Protein AF-A0A401J4F8-F1 (afdb_monomer)

Sequence (159 aa):
QLTPENMAERIGEAAQAARATDKATIKKSLDLHHQSHADQMRAIGTIRTKQEQRWHMLYWGGGATLAMSLLWLIYPGWAASIGPQSWLWPERVARRTLGEPTLWDAGIRLMRAGNPEGWRVIVDAADLARENRDTVATCEKAAAKAGKRVRCTISIRKR

InterPro domains:
  IPR046121 Protein of unknown function DUF6118 [PF19613] (8-157)

Foldseek 3Di:
DDDPVVVVVVVVVVVVVVVVVVVVVVVVVVVVVVVVVVVVVVVVVVVVVVVVVVVVVCCVVVVVVVVVVVVVVCCLVVVQPPDDVVVVSVLVVQCVVVVHPDSVVSVLVVCCVVDVPVSVVVVQVVVQCVQCVVQVVVLVVVCVVVVHHDDTDGDDDDD

Mean predicted aligned error: 15.94 Å

pLDDT: mean 84.18, std 11.41, range [47.12, 97.31]

Secondary structure (DSSP, 8-state):
---HHHHHHHHHHHHHHHHHHHHHHHHHHHHHHHHHHHHHHHHHHHHHHHHHHHHHHHHHHHHHHHHHHHHHHHHHHHHTTTS-GGG-HHHHHHHHHHT-SSHHHHHHHHHHHH-HHHHHHHHHHHHHHHHTHHHHHHHHHHHHHHTS----PPP----

Solvent-accessible surface area (backbone atoms only — not comparable to full-atom values): 9072 Å² total; per-residue (Å²): 134,90,54,73,65,64,55,52,51,52,50,50,52,52,52,49,54,52,50,52,53,48,54,53,51,51,52,54,52,51,52,51,50,53,51,51,52,54,50,50,52,51,50,52,50,57,49,53,56,51,53,58,52,46,51,52,52,50,49,53,52,50,48,50,52,49,51,52,54,55,52,58,69,51,41,72,72,59,57,39,72,72,59,66,79,92,67,44,46,53,57,53,48,50,12,59,76,67,67,36,95,39,64,64,54,28,48,53,52,49,44,42,72,76,35,54,70,61,41,48,56,53,49,54,51,50,51,49,46,61,77,28,41,69,59,51,55,52,46,53,52,51,22,64,74,67,75,45,94,70,90,79,87,76,76,79,82,87,129

Organism: Sphingobium xenophagum (NCBI:txid121428)

Radius of gyration: 49.97 Å; Cα contacts (8 Å, |Δi|>4): 43; chains: 1; bounding box: 100×25×140 Å

Structure (mmCIF, N/CA/C/O backbone):
data_AF-A0A401J4F8-F1
#
_entry.id   AF-A0A401J4F8-F1
#
loop_
_atom_site.group_PDB
_atom_site.id
_atom_site.type_symbol
_atom_site.label_atom_id
_atom_site.label_alt_id
_atom_site.label_comp_id
_atom_site.label_asym_id
_atom_site.label_entity_id
_atom_site.label_seq_id
_atom_site.pdbx_PDB_ins_code
_atom_site.Cartn_x
_atom_site.Cartn_y
_atom_site.Cartn_z
_atom_site.occupancy
_atom_site.B_iso_or_equiv
_atom_site.auth_seq_id
_atom_site.auth_comp_id
_atom_site.auth_asym_id
_atom_site.auth_atom_id
_atom_site.pdbx_PDB_model_num
ATOM 1 N N . GLN A 1 1 ? -70.354 0.968 101.549 1.00 47.12 1 GLN A N 1
ATOM 2 C CA . GLN A 1 1 ? -69.165 0.369 102.187 1.00 47.12 1 GLN A CA 1
ATOM 3 C C . GLN A 1 1 ? -68.499 -0.506 101.138 1.00 47.12 1 GLN A C 1
ATOM 5 O O . GLN A 1 1 ? -69.178 -1.347 100.566 1.00 47.12 1 GLN A O 1
ATOM 10 N N . LEU A 1 2 ? -67.242 -0.224 100.794 1.00 53.84 2 LEU A N 1
ATOM 11 C CA . LEU A 1 2 ? -66.460 -1.027 99.849 1.00 53.84 2 LEU A CA 1
ATOM 12 C C . LEU A 1 2 ? -65.909 -2.228 100.617 1.00 53.84 2 LEU A C 1
ATOM 14 O O . LEU A 1 2 ? -64.990 -2.073 101.417 1.00 53.84 2 LEU A O 1
ATOM 18 N N . THR A 1 3 ? -66.515 -3.399 100.439 1.00 67.25 3 THR A N 1
ATOM 19 C CA . THR A 1 3 ? -65.963 -4.641 100.980 1.00 67.25 3 THR A CA 1
ATOM 20 C C . THR A 1 3 ? -64.799 -5.105 100.094 1.00 67.25 3 THR A C 1
ATOM 22 O O . THR A 1 3 ? -64.886 -4.987 98.867 1.00 67.25 3 THR A O 1
ATOM 25 N N . PRO A 1 4 ? -63.709 -5.634 100.677 1.00 71.44 4 PRO A N 1
ATOM 26 C CA . PRO A 1 4 ? -62.516 -6.059 99.934 1.00 71.44 4 PRO A CA 1
ATOM 27 C C . PRO A 1 4 ? -62.811 -7.062 98.811 1.00 71.44 4 PRO A C 1
ATOM 29 O O . PRO A 1 4 ? -62.136 -7.068 97.784 1.00 71.44 4 PRO A O 1
ATOM 32 N N . GLU A 1 5 ? -63.856 -7.871 98.982 1.00 73.75 5 GLU A N 1
ATOM 33 C CA . GLU A 1 5 ? -64.213 -8.947 98.054 1.00 73.75 5 GLU A CA 1
ATOM 34 C C . GLU A 1 5 ? -64.809 -8.414 96.739 1.00 73.75 5 GLU A C 1
ATOM 36 O O . GLU A 1 5 ? -64.419 -8.857 95.663 1.00 73.75 5 GLU A O 1
ATOM 41 N N . ASN A 1 6 ? -65.641 -7.366 96.796 1.00 77.12 6 ASN A N 1
ATOM 42 C CA . ASN A 1 6 ? -66.213 -6.723 95.601 1.00 77.12 6 ASN A CA 1
ATOM 43 C C . ASN A 1 6 ? -65.133 -5.991 94.778 1.00 77.12 6 ASN A C 1
ATOM 45 O O . ASN A 1 6 ? -65.154 -5.986 93.547 1.00 77.12 6 ASN A O 1
ATOM 49 N N . MET A 1 7 ? -64.137 -5.404 95.452 1.00 73.38 7 MET A N 1
ATOM 50 C CA . MET A 1 7 ? -62.999 -4.784 94.767 1.00 73.38 7 MET A CA 1
ATOM 51 C C . MET A 1 7 ? -62.129 -5.816 94.043 1.00 73.38 7 MET A C 1
ATOM 53 O O . MET A 1 7 ? -61.727 -5.572 92.907 1.00 73.38 7 MET A O 1
ATOM 57 N N . ALA A 1 8 ? -61.856 -6.964 94.669 1.00 77.81 8 ALA A N 1
ATOM 58 C CA . ALA A 1 8 ? -61.065 -8.028 94.056 1.00 77.81 8 ALA A CA 1
ATOM 59 C C . ALA A 1 8 ? -61.747 -8.607 92.804 1.00 77.81 8 ALA A C 1
ATOM 61 O O . ALA A 1 8 ? -61.087 -8.808 91.784 1.00 77.81 8 ALA A O 1
ATOM 62 N N . GLU A 1 9 ? -63.065 -8.801 92.850 1.00 82.69 9 GLU A N 1
ATOM 63 C CA . GLU A 1 9 ? -63.856 -9.289 91.717 1.00 82.69 9 GLU A CA 1
ATOM 64 C C . GLU A 1 9 ? -63.808 -8.320 90.527 1.00 82.69 9 GLU A C 1
ATOM 66 O O . GLU A 1 9 ? -63.456 -8.712 89.413 1.00 82.69 9 GLU A O 1
ATOM 71 N N . ARG A 1 10 ? -64.020 -7.020 90.770 1.00 77.06 10 A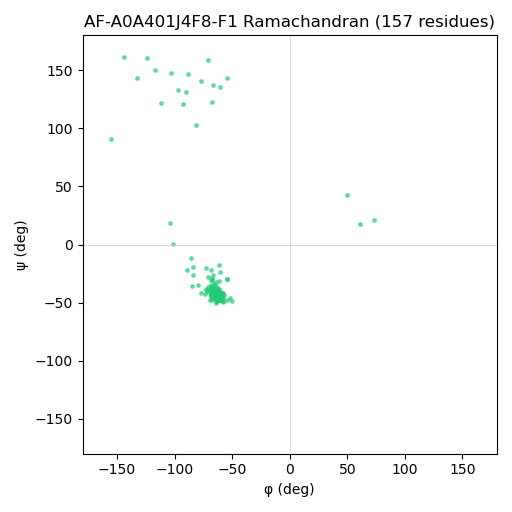RG A N 1
ATOM 72 C CA . ARG A 1 10 ? -63.940 -5.997 89.712 1.00 77.06 10 ARG A CA 1
ATOM 73 C C . ARG A 1 10 ? -62.542 -5.839 89.121 1.00 77.06 10 ARG A C 1
ATOM 75 O O . ARG A 1 10 ? -62.412 -5.592 87.923 1.00 77.06 10 ARG A O 1
ATOM 82 N N . ILE A 1 11 ? -61.492 -5.989 89.930 1.00 79.75 11 ILE A N 1
ATOM 83 C CA . ILE A 1 11 ? -60.106 -6.005 89.437 1.00 79.75 11 ILE A CA 1
ATOM 84 C C . ILE A 1 11 ? -59.869 -7.250 88.572 1.00 79.75 11 ILE A C 1
ATOM 86 O O . ILE A 1 11 ? -59.222 -7.151 87.529 1.00 79.75 11 ILE A O 1
ATOM 90 N N . GLY A 1 12 ? -60.419 -8.404 88.960 1.00 82.56 12 GLY A N 1
ATOM 91 C CA . GLY A 1 12 ? -60.362 -9.642 88.185 1.00 82.56 12 GLY A CA 1
ATOM 92 C C . GLY A 1 12 ? -61.029 -9.512 86.815 1.00 82.56 12 GLY A C 1
ATOM 93 O O . GLY A 1 12 ? -60.416 -9.857 85.803 1.00 82.56 12 GLY A O 1
ATOM 94 N N . GLU A 1 13 ? -62.238 -8.956 86.763 1.00 83.38 13 GLU A N 1
ATOM 95 C CA . GLU A 1 13 ? -62.960 -8.712 85.510 1.00 83.38 13 GLU A CA 1
ATOM 96 C C . GLU A 1 13 ? -62.243 -7.691 84.617 1.00 83.38 13 GLU A C 1
ATOM 98 O O . GLU A 1 13 ? -62.029 -7.948 83.430 1.00 83.38 13 GLU A O 1
ATOM 103 N N . ALA A 1 14 ? -61.788 -6.567 85.182 1.00 80.75 14 ALA A N 1
ATOM 104 C CA . ALA A 1 14 ? -61.041 -5.554 84.438 1.00 80.75 14 ALA A CA 1
ATOM 105 C C . ALA A 1 14 ? -59.707 -6.098 83.894 1.00 80.75 14 ALA A C 1
ATOM 107 O O . ALA A 1 14 ? -59.338 -5.819 82.752 1.00 80.75 14 ALA A O 1
ATOM 108 N N . ALA A 1 15 ? -59.001 -6.928 84.668 1.00 81.25 15 ALA A N 1
ATOM 109 C CA . ALA A 1 15 ? -57.767 -7.575 84.232 1.00 81.25 15 ALA A CA 1
ATOM 110 C C . ALA A 1 15 ? -58.010 -8.623 83.133 1.00 81.25 15 ALA A C 1
ATOM 112 O O . ALA A 1 15 ? -57.188 -8.763 82.224 1.00 81.25 15 ALA A O 1
ATOM 113 N N . GLN A 1 16 ? -59.122 -9.362 83.183 1.00 83.94 16 GLN A N 1
ATOM 114 C CA . GLN A 1 16 ? -59.494 -10.290 82.113 1.00 83.94 16 GLN A CA 1
ATOM 115 C C . GLN A 1 16 ? -59.877 -9.552 80.829 1.00 83.94 16 GLN A C 1
ATOM 117 O O . GLN A 1 16 ? -59.405 -9.933 79.755 1.00 83.94 16 GLN A O 1
ATOM 122 N N . ALA A 1 17 ? -60.646 -8.466 80.941 1.00 81.56 17 ALA A N 1
ATOM 123 C CA . ALA A 1 17 ? -60.991 -7.611 79.812 1.00 81.56 17 ALA A CA 1
ATOM 124 C C . ALA A 1 17 ? -59.733 -7.016 79.155 1.00 81.56 17 ALA A C 1
ATOM 126 O O . ALA A 1 17 ? -59.567 -7.145 77.945 1.00 81.56 17 ALA A O 1
ATOM 127 N N . ALA A 1 18 ? -58.796 -6.477 79.946 1.00 78.00 18 ALA A N 1
ATOM 128 C CA . ALA A 1 18 ? -57.530 -5.933 79.448 1.00 78.00 18 ALA A CA 1
ATOM 129 C C . ALA A 1 18 ? -56.644 -6.996 78.769 1.00 78.00 18 ALA A C 1
ATOM 131 O O . ALA A 1 18 ? -56.066 -6.757 77.709 1.00 78.00 18 ALA A O 1
ATOM 132 N N . ARG A 1 19 ? -56.572 -8.212 79.329 1.00 84.31 19 ARG A N 1
ATOM 133 C CA . ARG A 1 19 ? -55.821 -9.327 78.724 1.00 84.31 19 ARG A CA 1
ATOM 134 C C . ARG A 1 19 ? -56.444 -9.820 77.420 1.00 84.31 19 ARG A C 1
ATOM 136 O O . ARG A 1 19 ? -55.718 -10.323 76.565 1.00 84.31 19 ARG A O 1
ATOM 143 N N . ALA A 1 20 ? -57.763 -9.725 77.259 1.00 82.25 20 ALA A N 1
ATOM 144 C CA . ALA A 1 20 ? -58.433 -10.098 76.016 1.00 82.25 20 ALA A CA 1
ATOM 145 C C . ALA A 1 20 ? -58.076 -9.128 74.877 1.00 82.25 20 ALA A C 1
ATOM 147 O O . ALA A 1 20 ? -57.740 -9.575 73.776 1.00 82.25 20 ALA A O 1
ATOM 148 N N . THR A 1 21 ? -58.060 -7.821 75.151 1.00 79.06 21 THR A N 1
ATOM 149 C CA . THR A 1 21 ? -57.624 -6.790 74.195 1.00 79.06 21 THR A CA 1
ATOM 150 C C . THR A 1 21 ? -56.137 -6.885 73.863 1.00 79.06 21 THR A C 1
ATOM 152 O O . THR A 1 21 ? -55.776 -6.793 72.687 1.00 79.06 21 THR A O 1
ATOM 155 N N . ASP A 1 22 ? -55.277 -7.153 74.848 1.00 83.75 22 ASP A N 1
ATOM 156 C CA . ASP A 1 22 ? -53.847 -7.378 74.603 1.00 83.75 22 ASP A CA 1
ATOM 157 C C . ASP A 1 22 ? -53.612 -8.605 73.720 1.00 83.75 22 ASP A C 1
ATOM 159 O 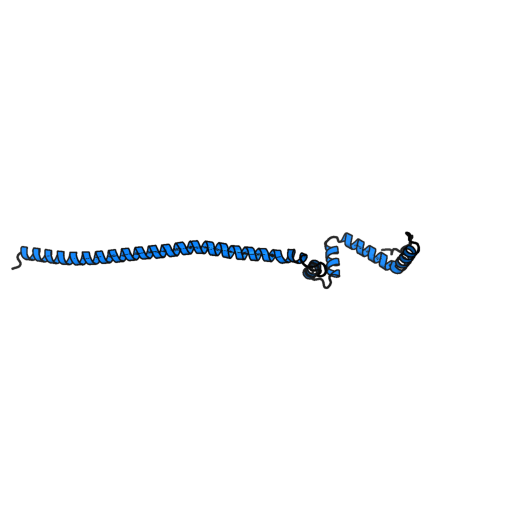O . ASP A 1 22 ? -52.888 -8.527 72.728 1.00 83.75 22 ASP A O 1
ATOM 163 N N . LYS A 1 23 ? -54.281 -9.731 74.002 1.00 83.62 23 LYS A N 1
ATOM 164 C CA . LYS A 1 23 ? -54.173 -10.946 73.177 1.00 83.62 23 LYS A CA 1
ATOM 165 C C . LYS A 1 23 ? -54.597 -10.700 71.729 1.00 83.62 23 LYS A C 1
ATOM 167 O O . LYS A 1 23 ? -53.933 -11.186 70.813 1.00 83.62 23 LYS A O 1
ATOM 172 N N . ALA A 1 24 ? -55.673 -9.945 71.511 1.00 82.75 24 ALA A N 1
ATOM 173 C CA . ALA A 1 24 ? -56.137 -9.599 70.169 1.00 82.75 24 ALA A CA 1
ATOM 174 C C . ALA A 1 24 ? -55.133 -8.698 69.427 1.00 82.75 24 ALA A C 1
ATOM 176 O O . ALA A 1 24 ? -54.842 -8.923 68.250 1.00 82.75 24 ALA A O 1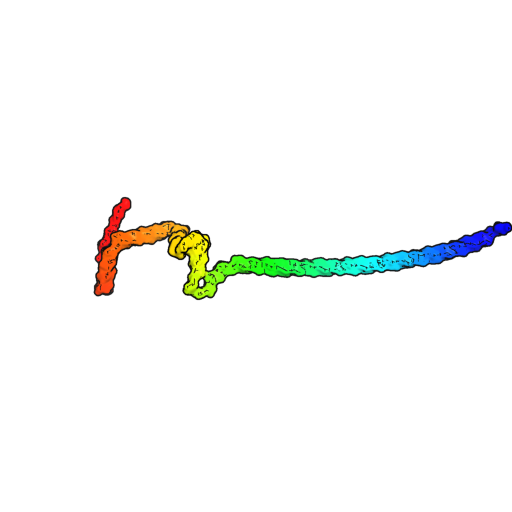
ATOM 177 N N . THR A 1 25 ? -54.557 -7.719 70.126 1.00 82.19 25 THR A N 1
ATOM 178 C CA . THR A 1 25 ? -53.573 -6.783 69.562 1.00 82.19 25 THR A CA 1
ATOM 179 C C . THR A 1 25 ? -52.253 -7.481 69.235 1.00 82.19 25 THR A C 1
ATOM 181 O O . THR A 1 25 ? -51.711 -7.298 68.144 1.00 82.19 25 THR A O 1
ATOM 184 N N . ILE A 1 26 ? -51.770 -8.348 70.129 1.00 84.56 26 ILE A N 1
ATOM 185 C CA . ILE A 1 26 ? -50.560 -9.153 69.924 1.00 84.56 26 ILE A CA 1
ATOM 186 C C . ILE A 1 26 ? -50.737 -10.085 68.727 1.00 84.56 26 ILE A C 1
ATOM 188 O O . ILE A 1 26 ? -49.859 -10.143 67.871 1.00 84.56 26 ILE A O 1
ATOM 192 N N . LYS A 1 27 ? -51.884 -10.768 68.617 1.00 85.06 27 LYS A N 1
ATOM 193 C CA . LYS A 1 27 ? -52.162 -11.658 67.483 1.00 85.06 27 LYS A CA 1
ATOM 194 C C . LYS A 1 27 ? -52.145 -10.903 66.152 1.00 85.06 27 LYS A C 1
ATOM 196 O O . LYS A 1 27 ? -51.495 -11.342 65.212 1.00 85.06 27 LYS A O 1
ATOM 201 N N . LYS A 1 28 ? -52.776 -9.727 66.105 1.00 85.19 28 LYS A N 1
ATOM 202 C CA . LYS A 1 28 ? -52.778 -8.864 64.916 1.00 85.19 28 L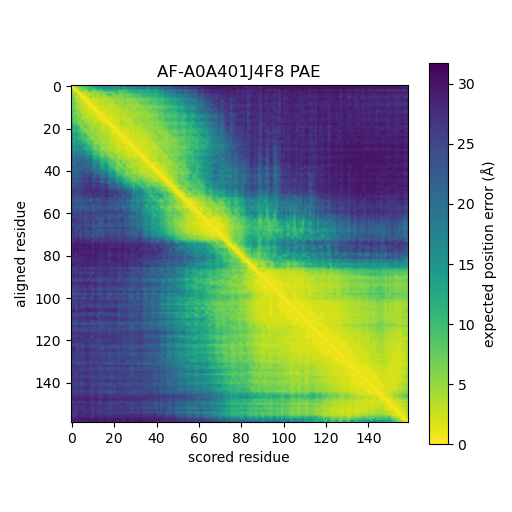YS A CA 1
ATOM 203 C C . LYS A 1 28 ? -51.372 -8.380 64.538 1.00 85.19 28 LYS A C 1
ATOM 205 O O . LYS A 1 28 ? -51.044 -8.336 63.357 1.00 85.19 28 LYS A O 1
ATOM 210 N N . SER A 1 29 ? -50.544 -8.033 65.524 1.00 79.38 29 SER A N 1
ATOM 211 C CA . SER A 1 29 ? -49.140 -7.657 65.305 1.00 79.38 29 SER A CA 1
ATOM 212 C C . SER A 1 29 ? -48.321 -8.826 64.749 1.00 79.38 29 SER A C 1
ATOM 214 O O . SER A 1 29 ? -47.578 -8.657 63.783 1.00 79.38 29 SER A O 1
ATOM 216 N N . LEU A 1 30 ? -48.510 -10.028 65.302 1.00 85.06 30 LEU A N 1
ATOM 217 C CA . LEU A 1 30 ? -47.835 -11.236 64.835 1.00 85.06 30 LEU A CA 1
ATOM 218 C C . LEU A 1 30 ? -48.206 -11.554 63.379 1.00 85.06 30 LEU A C 1
ATOM 220 O O . LEU A 1 30 ? -47.324 -11.812 62.564 1.00 85.06 30 LEU A O 1
ATOM 224 N N . ASP A 1 31 ? -49.494 -11.467 63.039 1.00 83.69 31 ASP A N 1
ATOM 225 C CA . ASP A 1 31 ? -49.991 -11.704 61.680 1.00 83.69 31 ASP A CA 1
ATOM 226 C C . ASP A 1 31 ? -49.410 -10.692 60.677 1.00 83.69 31 ASP A C 1
ATOM 228 O O . ASP A 1 31 ? -48.963 -11.076 59.592 1.00 83.69 31 ASP A O 1
ATOM 232 N N . LEU A 1 32 ? -49.336 -9.408 61.052 1.00 82.62 32 LEU A N 1
ATOM 233 C CA . LEU A 1 32 ? -48.701 -8.366 60.236 1.00 82.62 32 LEU A CA 1
ATOM 234 C C . LEU A 1 32 ? -47.195 -8.610 60.056 1.00 82.62 32 LEU A C 1
ATOM 236 O O . LEU A 1 32 ? -46.670 -8.445 58.953 1.00 82.62 32 LEU A O 1
ATOM 240 N N . HIS A 1 33 ? -46.498 -9.044 61.108 1.00 81.88 33 HIS A N 1
ATOM 241 C CA . HIS A 1 33 ? -45.085 -9.409 61.022 1.00 81.88 33 HIS A CA 1
ATOM 242 C C . HIS A 1 33 ? -44.864 -10.615 60.107 1.00 81.88 33 HIS A C 1
ATOM 244 O O . HIS A 1 33 ? -43.979 -10.575 59.251 1.00 81.88 33 HIS A O 1
ATOM 250 N N . HIS A 1 34 ? -45.683 -11.661 60.224 1.00 81.00 34 HIS A N 1
ATOM 251 C CA . HIS A 1 34 ? -45.597 -12.832 59.353 1.00 81.00 34 HIS A CA 1
ATOM 252 C C . HIS A 1 34 ? -45.859 -12.484 57.884 1.00 81.00 34 HIS A C 1
ATOM 254 O O . HIS A 1 34 ? -45.129 -12.961 57.011 1.00 81.00 34 HIS A O 1
ATOM 260 N N . GLN A 1 35 ? -46.836 -11.616 57.600 1.00 79.69 35 GLN A N 1
ATOM 261 C CA . GLN A 1 35 ? -47.070 -11.118 56.241 1.00 79.69 35 GLN A CA 1
ATOM 262 C C . GLN A 1 35 ? -45.880 -10.316 55.704 1.00 79.69 35 GLN A C 1
ATOM 264 O O . GLN A 1 35 ? -45.429 -10.575 54.589 1.00 79.69 35 GLN A O 1
ATOM 269 N N . SER A 1 36 ? -45.323 -9.403 56.504 1.00 71.44 36 SER A N 1
ATOM 270 C CA . SER A 1 36 ? -44.155 -8.599 56.120 1.00 71.44 36 SER A CA 1
ATOM 271 C C . SER A 1 36 ? -42.924 -9.465 55.825 1.00 71.44 36 SER A C 1
ATOM 273 O O . SER A 1 36 ? -42.259 -9.282 54.804 1.00 71.44 36 SER A O 1
ATOM 275 N N . HIS A 1 37 ? -42.656 -10.478 56.655 1.00 73.12 37 HIS A N 1
ATOM 276 C CA . HIS A 1 37 ? -41.560 -11.419 56.421 1.00 73.12 37 HIS A CA 1
ATOM 277 C C . HIS A 1 37 ? -41.761 -12.248 55.146 1.00 73.12 37 HIS A C 1
ATOM 279 O O . HIS A 1 37 ? -40.802 -12.473 54.403 1.00 73.12 37 HIS A O 1
ATOM 285 N N . ALA A 1 38 ? -42.993 -12.678 54.860 1.00 75.69 38 ALA A N 1
ATOM 286 C CA . ALA A 1 38 ? -43.299 -13.420 53.640 1.00 75.69 38 ALA A CA 1
ATOM 287 C C . ALA A 1 38 ? -43.086 -12.567 52.377 1.00 75.69 38 ALA A C 1
ATOM 289 O O . ALA A 1 38 ? -42.523 -13.055 51.393 1.00 75.69 38 ALA A O 1
ATOM 290 N N . ASP A 1 39 ? -43.478 -11.293 52.406 1.00 75.94 39 ASP A N 1
ATOM 291 C CA . ASP A 1 39 ? -43.284 -10.382 51.276 1.00 75.94 39 ASP A CA 1
ATOM 292 C C . ASP A 1 39 ? -41.827 -9.964 51.086 1.00 75.94 39 ASP A C 1
ATOM 294 O O . ASP A 1 39 ? -41.347 -9.943 49.951 1.00 75.94 39 ASP A O 1
ATOM 298 N N . GLN A 1 40 ? -41.077 -9.734 52.167 1.00 76.81 40 GLN A N 1
ATOM 299 C CA . GLN A 1 40 ? -39.634 -9.499 52.076 1.00 76.81 40 GLN A CA 1
ATOM 300 C C . GLN A 1 40 ? -38.911 -10.699 51.459 1.00 76.81 40 GLN A C 1
ATOM 302 O O . GLN A 1 40 ? -38.087 -10.519 50.563 1.00 76.81 40 GLN A O 1
ATOM 307 N N . MET A 1 41 ? -39.251 -11.926 51.864 1.00 73.69 41 MET A N 1
ATOM 308 C CA . MET A 1 41 ? -38.646 -13.132 51.291 1.00 73.69 41 MET A CA 1
ATOM 309 C C . MET A 1 41 ? -39.000 -13.319 49.810 1.00 73.69 41 MET A C 1
ATOM 311 O O . MET A 1 41 ? -38.128 -13.688 49.021 1.00 73.69 41 MET A O 1
ATOM 315 N N . ARG A 1 42 ? -40.234 -13.000 49.389 1.00 71.88 42 ARG A N 1
ATOM 316 C CA . ARG A 1 42 ? -40.598 -12.986 47.959 1.00 71.88 42 ARG A CA 1
ATOM 317 C C . ARG A 1 42 ? -39.835 -11.918 47.184 1.00 71.88 42 ARG A C 1
ATOM 319 O O . ARG A 1 42 ? -39.298 -12.215 46.117 1.00 71.88 42 ARG A O 1
ATOM 326 N N . ALA A 1 43 ? -39.747 -10.701 47.714 1.00 73.00 43 ALA A N 1
ATOM 327 C CA . ALA A 1 43 ? -39.015 -9.610 47.080 1.00 73.00 43 ALA A CA 1
ATOM 328 C C . ALA A 1 43 ? -37.527 -9.964 46.921 1.00 73.00 43 ALA A C 1
ATOM 330 O O . ALA A 1 43 ? -36.989 -9.881 45.818 1.00 73.00 43 ALA A O 1
ATOM 331 N N . ILE A 1 44 ? -36.884 -10.472 47.975 1.00 72.38 44 ILE A N 1
ATOM 332 C CA . ILE A 1 44 ? -35.483 -10.916 47.946 1.00 72.38 44 ILE A CA 1
ATOM 333 C C . ILE A 1 44 ? -35.292 -12.069 46.951 1.00 72.38 44 ILE A C 1
ATOM 335 O O . ILE A 1 44 ? -34.340 -12.043 46.170 1.00 72.38 44 ILE A O 1
ATOM 339 N N . GLY A 1 45 ? -36.213 -13.038 46.913 1.00 69.00 45 GLY A N 1
ATOM 340 C CA . GLY A 1 45 ? -36.197 -14.127 45.934 1.00 69.00 45 GLY A CA 1
ATOM 341 C C . GLY A 1 45 ? -36.239 -13.615 44.492 1.00 69.00 45 GLY A C 1
ATOM 342 O O . GLY A 1 45 ? -35.397 -13.992 43.681 1.00 69.00 45 GLY A O 1
ATOM 343 N N . THR A 1 46 ? -37.154 -12.692 44.183 1.00 65.25 46 THR A N 1
ATOM 344 C CA . THR A 1 46 ? -37.283 -12.106 42.832 1.00 65.25 46 THR A CA 1
ATOM 345 C C . THR A 1 46 ? -36.110 -11.212 42.425 1.00 65.25 46 THR A C 1
ATOM 347 O O . THR A 1 46 ? -35.776 -11.131 41.242 1.00 65.25 46 THR A O 1
ATOM 350 N N . ILE A 1 47 ? -35.462 -10.540 43.381 1.00 62.03 47 ILE A N 1
ATOM 351 C CA . ILE A 1 47 ? -34.270 -9.723 43.124 1.00 62.03 47 ILE A CA 1
ATOM 352 C C . ILE A 1 47 ? -33.061 -10.628 42.870 1.00 62.03 47 ILE A C 1
ATOM 354 O O . ILE A 1 47 ? -32.312 -10.390 41.921 1.00 62.03 47 ILE A O 1
ATOM 358 N N . ARG A 1 48 ? -32.903 -11.701 43.655 1.00 64.38 48 ARG A N 1
ATOM 359 C CA . ARG A 1 48 ? -31.799 -12.657 43.511 1.00 64.38 48 ARG A CA 1
ATOM 360 C C . ARG A 1 48 ? -31.856 -13.401 42.177 1.00 64.38 48 ARG A C 1
ATOM 362 O O . ARG A 1 48 ? -30.837 -13.484 41.495 1.00 64.38 48 ARG A O 1
ATOM 369 N N . THR A 1 49 ? -33.039 -13.846 41.748 1.00 62.28 49 THR A N 1
ATOM 370 C CA . THR A 1 49 ? -33.198 -14.508 40.439 1.00 62.28 49 THR A CA 1
ATOM 371 C C . THR A 1 49 ? -32.960 -13.549 39.270 1.00 62.28 49 THR A C 1
ATOM 373 O O . THR A 1 49 ? -32.312 -13.919 38.291 1.00 62.28 49 THR A O 1
ATOM 376 N N . LYS A 1 50 ? -33.398 -12.285 39.379 1.00 59.34 50 LYS A N 1
ATOM 377 C CA . LYS A 1 50 ? -33.112 -11.252 38.366 1.00 59.34 50 LYS A CA 1
ATOM 378 C C . LYS A 1 50 ? -31.628 -10.902 38.275 1.00 59.34 50 LYS A C 1
ATOM 380 O O . LYS A 1 50 ? -31.152 -10.576 37.186 1.00 59.34 50 LYS A O 1
ATOM 385 N N . GLN A 1 51 ? -30.903 -10.930 39.391 1.00 63.12 51 GLN A N 1
ATOM 386 C CA . GLN A 1 51 ? -29.483 -10.590 39.423 1.00 63.12 51 GLN A CA 1
ATOM 387 C C . GLN A 1 51 ? -28.621 -11.672 38.759 1.00 63.12 51 GLN A C 1
ATOM 389 O O . GLN A 1 51 ? -27.734 -11.328 37.978 1.00 63.12 51 GLN A O 1
ATOM 394 N N . GLU A 1 52 ? -28.919 -12.955 38.980 1.00 65.94 52 GLU A N 1
ATOM 395 C CA . GLU A 1 52 ? -28.236 -14.058 38.283 1.00 65.94 52 GLU A CA 1
ATOM 396 C C . GLU A 1 52 ? -28.549 -14.070 36.777 1.00 65.94 52 GLU A C 1
ATOM 398 O O . GLU A 1 52 ? -27.639 -14.175 35.953 1.00 65.94 52 GLU A O 1
ATOM 403 N N . GLN A 1 53 ? -29.809 -13.850 36.382 1.00 65.12 53 GLN A N 1
ATOM 404 C CA . GLN A 1 53 ? -30.171 -13.766 34.960 1.00 65.12 53 GLN A CA 1
ATOM 405 C C . GLN A 1 53 ? -29.506 -12.587 34.236 1.00 65.12 53 GLN A C 1
ATOM 407 O O . GLN A 1 53 ? -29.109 -12.718 33.075 1.00 65.12 53 GLN A O 1
ATOM 412 N N . ARG A 1 54 ? -29.346 -11.439 34.908 1.00 72.12 54 ARG A N 1
ATOM 413 C CA . ARG A 1 54 ? -28.659 -10.273 34.333 1.00 72.12 54 ARG A CA 1
ATOM 414 C C . ARG A 1 54 ? -27.197 -10.554 34.029 1.00 72.12 54 ARG A C 1
ATOM 416 O O . ARG A 1 54 ? -26.722 -10.096 32.995 1.00 72.12 54 ARG A O 1
ATOM 423 N N . TRP A 1 55 ? -26.501 -11.305 34.881 1.00 74.25 55 TRP A N 1
ATOM 424 C CA . TRP A 1 55 ? -25.103 -11.652 34.633 1.00 74.25 55 TRP A CA 1
ATOM 425 C C . TRP A 1 55 ? -24.942 -12.483 33.367 1.00 74.25 55 TRP A C 1
ATOM 427 O O . TRP A 1 55 ? -24.099 -12.147 32.542 1.00 74.25 55 TRP A O 1
ATOM 437 N N . HIS A 1 56 ? -25.798 -13.481 33.142 1.00 77.56 56 HIS A N 1
ATOM 438 C CA . HIS A 1 56 ? -25.778 -14.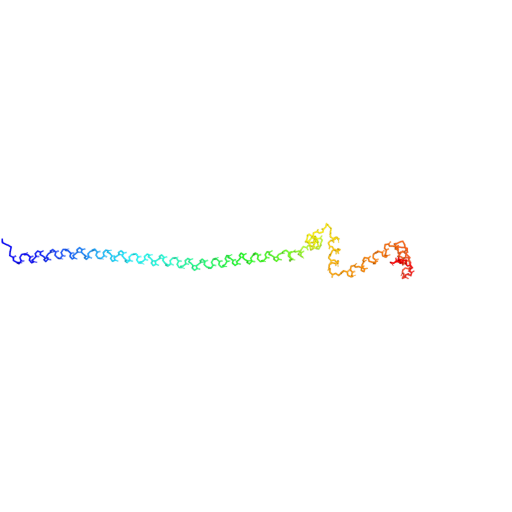237 31.890 1.00 77.56 56 HIS A CA 1
ATOM 439 C C . HIS A 1 56 ? -26.099 -13.355 30.680 1.00 77.56 56 HIS A C 1
ATOM 441 O O . HIS A 1 56 ? -25.377 -13.398 29.689 1.00 77.56 56 HIS A O 1
ATOM 447 N N . MET A 1 57 ? -27.128 -12.510 30.756 1.00 77.62 57 MET A N 1
ATOM 448 C CA . MET A 1 57 ? -27.507 -11.633 29.644 1.00 77.62 57 MET A CA 1
ATOM 449 C C . MET A 1 57 ? -26.419 -10.597 29.310 1.00 77.62 57 MET A C 1
ATOM 451 O O . MET A 1 57 ? -26.158 -10.340 28.136 1.00 77.62 57 MET A O 1
ATOM 455 N N . LEU A 1 58 ? -25.739 -10.048 30.320 1.00 82.88 58 LEU A N 1
ATOM 456 C CA . LEU A 1 58 ? -24.594 -9.151 30.142 1.00 82.88 58 LEU A CA 1
ATOM 457 C C . LEU A 1 58 ? -23.370 -9.887 29.595 1.00 82.88 58 LEU A C 1
ATOM 459 O O . LEU A 1 58 ? -22.669 -9.343 28.748 1.00 82.88 58 LEU A O 1
ATOM 463 N N . TYR A 1 59 ? -23.127 -11.120 30.036 1.00 85.81 59 TYR A N 1
ATOM 464 C CA . TYR A 1 59 ? -21.997 -11.919 29.571 1.00 85.81 59 TYR A CA 1
ATOM 465 C C . TYR A 1 59 ? -22.175 -12.353 28.112 1.00 85.81 59 TYR A C 1
ATOM 467 O O . TYR A 1 59 ? -21.282 -12.148 27.295 1.00 85.81 59 TYR A O 1
ATOM 475 N N . TRP A 1 60 ? -23.350 -12.877 27.752 1.00 88.88 60 TRP A N 1
ATOM 476 C CA . TRP A 1 60 ? -23.675 -13.254 26.375 1.00 88.88 60 TRP A CA 1
ATOM 477 C C . TRP A 1 60 ? -23.796 -12.033 25.461 1.00 88.88 60 TRP A C 1
ATOM 479 O O . TRP A 1 60 ? -23.236 -12.036 24.370 1.00 88.88 60 TRP A O 1
ATOM 489 N N . GLY A 1 61 ? -24.471 -10.967 25.903 1.00 88.62 61 GLY A N 1
ATOM 490 C CA . GLY A 1 61 ? -24.629 -9.742 25.116 1.00 88.62 61 GLY A CA 1
ATOM 491 C C . GLY A 1 61 ? -23.310 -8.991 24.921 1.00 88.62 61 GLY A C 1
ATOM 492 O O . GLY A 1 61 ? -22.960 -8.621 23.800 1.00 88.62 61 GLY A O 1
ATOM 493 N N . GLY A 1 62 ? -22.541 -8.816 25.998 1.00 91.69 62 GLY A N 1
ATOM 494 C CA . GLY A 1 62 ? -21.215 -8.201 25.958 1.00 91.69 62 GLY A CA 1
ATOM 495 C C . GLY A 1 62 ? -20.220 -9.042 25.165 1.00 91.69 62 GLY A C 1
ATOM 496 O O . GLY A 1 62 ? -19.532 -8.512 24.296 1.00 91.69 62 GLY A O 1
ATOM 497 N N . GLY A 1 63 ? -20.202 -10.357 25.393 1.00 92.62 63 GLY A N 1
ATOM 498 C CA . GLY A 1 63 ? -19.356 -11.302 24.668 1.00 92.62 63 GLY A CA 1
ATOM 499 C C . GLY A 1 63 ? -19.662 -11.343 23.172 1.00 92.62 63 GLY A C 1
ATOM 500 O O . GLY A 1 63 ? -18.741 -11.251 22.368 1.00 92.62 63 GLY A O 1
ATOM 501 N N . ALA A 1 64 ? -20.939 -11.399 22.779 1.00 91.50 64 ALA A N 1
ATOM 502 C CA . ALA A 1 64 ? -21.340 -11.375 21.372 1.00 91.50 64 ALA A CA 1
ATOM 503 C C . ALA A 1 64 ? -20.971 -10.049 20.690 1.00 91.50 64 ALA A C 1
ATOM 505 O O . ALA A 1 64 ? -20.457 -10.050 19.573 1.00 91.50 64 ALA A O 1
ATOM 506 N N . THR A 1 65 ? -21.173 -8.921 21.377 1.00 92.12 65 THR A N 1
ATOM 507 C CA . THR A 1 65 ? -20.812 -7.594 20.852 1.00 92.12 65 THR A CA 1
ATOM 508 C C . THR A 1 65 ? -19.299 -7.459 20.680 1.00 92.12 65 THR A C 1
ATOM 510 O O . THR A 1 65 ? -18.835 -6.986 19.641 1.00 92.12 65 THR A O 1
ATOM 513 N N . LEU A 1 66 ? -18.516 -7.917 21.663 1.00 92.56 66 LEU A N 1
ATOM 514 C CA . LEU A 1 66 ? -17.053 -7.949 21.590 1.00 92.56 66 LEU A CA 1
ATOM 515 C C . LEU A 1 66 ? -16.569 -8.869 20.473 1.00 92.56 66 LEU A C 1
ATOM 517 O O . LEU A 1 66 ? -15.753 -8.446 19.660 1.00 92.56 66 LEU A O 1
ATOM 521 N N . ALA A 1 67 ? -17.098 -10.090 20.391 1.00 91.00 67 ALA A N 1
ATOM 522 C CA . ALA A 1 67 ? -16.744 -11.050 19.354 1.00 91.00 67 ALA A CA 1
ATOM 523 C C . ALA A 1 67 ? -17.041 -10.492 17.957 1.00 91.00 67 ALA A C 1
ATOM 525 O O . ALA A 1 67 ? -16.170 -10.533 17.096 1.00 91.00 67 ALA A O 1
ATOM 526 N N . MET A 1 68 ? -18.219 -9.898 17.745 1.00 90.56 68 MET A N 1
ATOM 527 C CA . MET A 1 68 ? -18.591 -9.266 16.476 1.00 90.56 68 MET A CA 1
ATOM 528 C C . MET A 1 68 ? -17.683 -8.077 16.137 1.00 90.56 68 MET A C 1
ATOM 530 O O . MET A 1 68 ? -17.253 -7.942 14.993 1.00 90.56 68 MET A O 1
ATOM 534 N N . SER A 1 69 ? -17.338 -7.253 17.129 1.00 89.06 69 SER A N 1
ATOM 535 C CA . SER A 1 69 ? -16.419 -6.120 16.950 1.00 89.06 69 SER A CA 1
ATOM 536 C C . SER A 1 69 ? -15.011 -6.585 16.566 1.00 89.06 69 SER A C 1
ATOM 538 O O . SER A 1 69 ? -14.423 -6.057 15.626 1.00 89.06 69 SER A O 1
ATOM 540 N N . LEU A 1 70 ? -14.486 -7.611 17.243 1.00 88.62 70 LEU A N 1
ATOM 541 C CA . LEU A 1 70 ? -13.202 -8.240 16.917 1.00 88.62 70 LEU A CA 1
ATOM 542 C C . LEU A 1 70 ? -13.216 -8.877 15.525 1.00 88.62 70 LEU A C 1
ATOM 544 O O . LEU A 1 70 ? -12.262 -8.712 14.768 1.00 88.62 70 LEU A O 1
ATOM 548 N N . LEU A 1 71 ? -14.308 -9.549 15.155 1.00 84.44 71 LEU A N 1
ATOM 549 C CA . LEU A 1 71 ? -14.473 -10.134 13.824 1.00 84.44 71 LEU A CA 1
ATOM 550 C C . LEU A 1 71 ? -14.430 -9.052 12.731 1.00 84.44 71 LEU A C 1
ATOM 552 O O . LEU A 1 71 ? -13.802 -9.238 11.689 1.00 84.44 71 LEU A O 1
ATOM 556 N N . TRP A 1 72 ? -15.047 -7.895 12.992 1.00 82.31 72 TRP A N 1
ATOM 557 C CA . TRP A 1 72 ? -15.081 -6.765 12.061 1.00 82.31 72 TRP A CA 1
ATOM 558 C C . TRP A 1 72 ? -13.706 -6.114 11.849 1.00 82.31 72 TRP A C 1
ATOM 560 O O . TRP A 1 72 ? -13.428 -5.605 10.765 1.00 82.31 72 TRP A O 1
ATOM 570 N N . LEU A 1 73 ? -12.814 -6.177 12.843 1.00 77.06 73 LEU A N 1
ATOM 571 C CA . LEU A 1 73 ? -11.436 -5.680 12.722 1.00 77.06 73 LEU A CA 1
ATOM 572 C C . LEU A 1 73 ? -10.562 -6.551 11.808 1.00 77.06 73 LEU A C 1
ATOM 574 O O . LEU A 1 73 ? -9.633 -6.043 11.184 1.00 77.06 73 LEU A O 1
ATOM 578 N N . ILE A 1 74 ? -10.867 -7.846 11.695 1.00 66.88 74 ILE A N 1
ATOM 579 C CA . ILE A 1 74 ? -10.133 -8.792 10.835 1.00 66.88 74 ILE A CA 1
ATOM 580 C C . ILE A 1 74 ? -10.643 -8.729 9.383 1.00 66.88 74 ILE A C 1
ATOM 582 O O . ILE A 1 74 ? -9.893 -8.976 8.434 1.00 66.88 74 ILE A O 1
ATOM 586 N N . TYR A 1 75 ? -11.905 -8.333 9.195 1.00 63.06 75 TYR A N 1
ATOM 587 C CA . TYR A 1 75 ? -12.575 -8.265 7.897 1.00 63.06 75 TYR A CA 1
ATOM 588 C C . TYR A 1 75 ? -11.819 -7.486 6.797 1.00 63.06 75 TYR A C 1
ATOM 590 O O . TYR A 1 75 ? -11.694 -8.026 5.697 1.00 63.06 75 TYR A O 1
ATOM 598 N N . PRO A 1 76 ? -11.258 -6.276 7.020 1.00 64.38 76 PRO A N 1
ATOM 599 C CA . PRO A 1 76 ? -10.622 -5.518 5.937 1.00 64.38 76 PRO A CA 1
ATOM 600 C C . PRO A 1 76 ? -9.342 -6.166 5.384 1.00 64.38 76 PRO A C 1
ATOM 602 O O . PRO A 1 76 ? -9.023 -5.951 4.217 1.00 64.38 76 PRO A O 1
ATOM 605 N N . GLY A 1 77 ? -8.626 -6.970 6.179 1.00 63.34 77 GLY A N 1
ATOM 606 C CA . GLY A 1 77 ? -7.411 -7.658 5.727 1.00 63.34 77 GLY A CA 1
ATOM 607 C C . GLY A 1 77 ? -7.703 -8.885 4.861 1.00 63.34 77 GLY A C 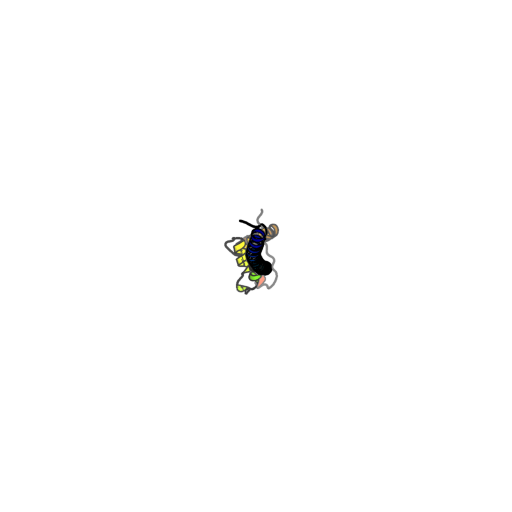1
ATOM 608 O O . GLY A 1 77 ? -7.056 -9.091 3.838 1.00 63.34 77 GLY A O 1
ATOM 609 N N . TRP A 1 78 ? -8.707 -9.679 5.244 1.00 61.09 78 TRP A N 1
ATOM 610 C CA . TRP A 1 78 ? -9.078 -10.909 4.537 1.00 61.09 78 TRP A CA 1
ATOM 611 C C . TRP A 1 78 ? -10.020 -10.662 3.348 1.00 61.09 78 TRP A C 1
ATOM 613 O O . TRP A 1 78 ? -9.867 -11.289 2.306 1.00 61.09 78 TRP A O 1
ATOM 623 N N . ALA A 1 79 ? -10.949 -9.704 3.437 1.00 62.53 79 ALA A N 1
ATOM 624 C CA . ALA A 1 79 ? -11.898 -9.435 2.352 1.00 62.53 79 ALA A CA 1
ATOM 625 C C . ALA A 1 79 ? -11.241 -8.833 1.098 1.00 62.53 79 ALA A C 1
ATOM 627 O O . ALA A 1 79 ? -11.782 -8.959 -0.003 1.00 62.53 79 ALA A O 1
ATOM 628 N N . ALA A 1 80 ? -10.060 -8.216 1.233 1.00 61.25 80 ALA A N 1
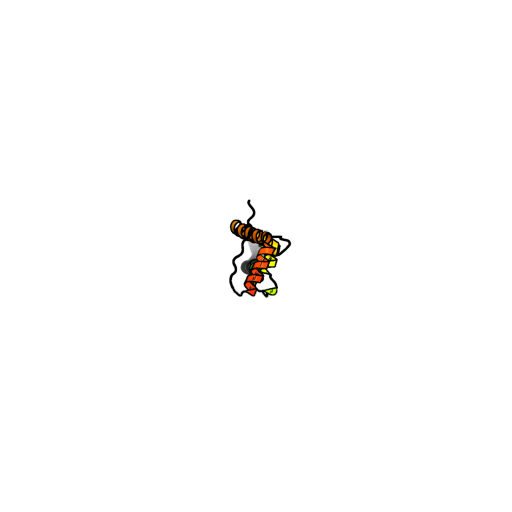ATOM 629 C CA . ALA A 1 80 ? -9.323 -7.663 0.101 1.00 61.25 80 ALA A CA 1
ATOM 630 C C . ALA A 1 80 ? -8.937 -8.730 -0.944 1.00 61.25 80 ALA A C 1
ATOM 632 O O . ALA A 1 80 ? -8.759 -8.380 -2.107 1.00 61.25 80 ALA A O 1
ATOM 633 N N . SER A 1 81 ? -8.851 -10.013 -0.567 1.00 64.81 81 SER A N 1
ATOM 634 C CA . SER A 1 81 ? -8.443 -11.112 -1.455 1.00 64.81 81 SER A CA 1
ATOM 635 C C . SER A 1 81 ? -9.592 -11.971 -2.007 1.00 64.81 81 SER A C 1
ATOM 637 O O . SER A 1 81 ? -9.328 -12.898 -2.767 1.00 64.81 81 SER A O 1
ATOM 639 N N . ILE A 1 82 ? -10.854 -11.677 -1.666 1.00 70.44 82 ILE A N 1
ATOM 640 C CA . ILE A 1 82 ? -12.026 -12.490 -2.070 1.00 70.44 82 ILE A CA 1
ATOM 641 C C . ILE A 1 82 ? -12.609 -12.039 -3.421 1.00 70.44 82 ILE A C 1
ATOM 643 O O . ILE A 1 82 ? -13.301 -12.798 -4.099 1.00 70.44 82 ILE A O 1
ATOM 647 N N . GLY A 1 83 ? -12.341 -10.796 -3.829 1.00 69.00 83 GLY A N 1
ATOM 648 C CA . GLY A 1 83 ? -12.813 -10.260 -5.104 1.00 69.00 83 GLY A CA 1
ATOM 649 C C . GLY A 1 83 ? -12.103 -10.879 -6.322 1.00 69.00 83 GLY A C 1
ATOM 650 O O . GLY A 1 83 ? -10.981 -11.372 -6.201 1.00 69.00 83 GLY A O 1
ATOM 651 N N . PRO A 1 84 ? -12.707 -10.816 -7.525 1.00 75.62 84 PRO A N 1
ATOM 652 C CA . PRO A 1 84 ? -12.035 -11.201 -8.766 1.00 75.62 84 PRO A CA 1
ATOM 653 C C . PRO A 1 84 ? -10.716 -10.436 -8.944 1.00 75.62 84 PRO A C 1
ATOM 655 O O . PRO A 1 84 ? -10.657 -9.236 -8.664 1.00 75.62 84 PRO A O 1
ATOM 658 N N . GLN A 1 85 ? -9.677 -11.084 -9.488 1.00 74.12 85 GLN A N 1
ATOM 659 C CA . GLN A 1 85 ? -8.366 -10.446 -9.708 1.00 74.12 85 GLN A CA 1
ATOM 660 C C . GLN A 1 85 ? -8.452 -9.145 -10.527 1.00 74.12 85 GLN A C 1
ATOM 662 O O . GLN A 1 85 ? -7.676 -8.219 -10.301 1.00 74.12 85 GLN A O 1
ATOM 667 N N . SER A 1 86 ? -9.439 -9.018 -11.421 1.00 78.94 86 SER A N 1
ATOM 668 C CA . SER A 1 86 ? -9.670 -7.810 -12.226 1.00 78.94 86 SER A CA 1
ATOM 669 C C . SER A 1 86 ? -9.984 -6.552 -11.407 1.00 78.94 86 SER A C 1
ATOM 671 O O . SER A 1 86 ? -9.897 -5.440 -11.926 1.00 78.94 86 SER A O 1
ATOM 673 N N . TRP A 1 87 ? -10.378 -6.685 -10.139 1.00 83.31 87 TRP A N 1
ATOM 674 C CA . TRP A 1 87 ? -10.696 -5.541 -9.285 1.00 83.31 87 TRP A CA 1
ATOM 675 C C . TRP A 1 87 ? -9.482 -4.898 -8.615 1.00 83.31 87 TRP A C 1
ATOM 677 O O . TRP A 1 87 ? -9.580 -3.722 -8.243 1.00 83.31 87 TRP A O 1
ATOM 687 N N . LEU A 1 88 ? -8.352 -5.611 -8.512 1.00 85.44 88 LEU A N 1
ATOM 688 C CA . LEU A 1 88 ? -7.107 -5.112 -7.909 1.00 85.44 88 LEU A CA 1
ATOM 689 C C . LEU A 1 88 ? -7.339 -4.476 -6.525 1.00 85.44 88 LEU A C 1
ATOM 691 O O . LEU A 1 88 ? -6.893 -3.362 -6.228 1.00 85.44 88 LEU A O 1
ATOM 695 N N . TRP A 1 89 ? -8.169 -5.123 -5.703 1.00 85.50 89 TRP A N 1
ATOM 696 C CA . TRP A 1 89 ? -8.521 -4.626 -4.373 1.00 85.50 89 TRP A CA 1
ATOM 697 C C . TRP A 1 89 ? -7.311 -4.498 -3.444 1.00 85.50 89 TRP A C 1
ATOM 699 O O . TRP A 1 89 ? -7.166 -3.415 -2.868 1.00 85.50 89 TRP A O 1
ATOM 709 N N . PRO A 1 90 ? -6.422 -5.504 -3.327 1.00 85.12 90 PRO A N 1
ATOM 710 C CA . PRO A 1 90 ? -5.224 -5.387 -2.504 1.00 85.12 90 PRO A CA 1
ATOM 711 C C . PRO A 1 90 ? -4.353 -4.202 -2.925 1.00 85.12 90 PRO A C 1
ATOM 713 O O . PRO A 1 90 ? -3.931 -3.415 -2.083 1.00 85.12 90 PRO A O 1
ATOM 716 N N . GLU A 1 91 ? -4.153 -4.005 -4.227 1.00 88.19 91 GLU A N 1
ATOM 717 C CA . GLU A 1 91 ? -3.324 -2.936 -4.777 1.00 88.19 91 GLU A CA 1
ATOM 718 C C . GLU A 1 91 ? -3.962 -1.559 -4.546 1.00 88.19 91 GLU A C 1
ATOM 720 O O . GLU A 1 91 ? -3.277 -0.600 -4.182 1.00 88.19 91 GLU A O 1
ATOM 725 N N . ARG A 1 92 ? -5.290 -1.438 -4.692 1.00 87.06 92 ARG A N 1
ATOM 726 C CA . ARG A 1 92 ? -6.013 -0.190 -4.386 1.00 87.06 92 ARG A CA 1
ATOM 727 C C . ARG A 1 92 ? -5.981 0.142 -2.900 1.00 87.06 92 ARG A C 1
ATOM 729 O O . ARG A 1 92 ? -5.851 1.321 -2.569 1.00 87.06 92 ARG A O 1
ATOM 736 N N . VAL A 1 93 ? -6.122 -0.856 -2.027 1.00 88.12 93 VAL A N 1
ATOM 737 C CA . VAL A 1 93 ? -5.990 -0.677 -0.576 1.00 88.12 93 VAL A CA 1
ATOM 738 C C . VAL A 1 93 ? -4.563 -0.258 -0.249 1.00 88.12 93 VAL A C 1
ATOM 740 O O . VAL A 1 93 ? -4.392 0.783 0.370 1.00 88.12 93 VAL A O 1
ATOM 743 N N . ALA A 1 94 ? -3.551 -0.966 -0.753 1.00 88.69 94 ALA A N 1
ATOM 744 C CA . ALA A 1 94 ? -2.146 -0.626 -0.550 1.00 88.69 94 ALA A CA 1
ATOM 745 C C . ALA A 1 94 ? -1.836 0.812 -0.986 1.00 88.69 94 ALA A C 1
ATOM 747 O O . ALA A 1 94 ? -1.267 1.575 -0.211 1.00 88.69 94 ALA A O 1
ATOM 748 N N . ARG A 1 95 ? -2.284 1.235 -2.175 1.00 93.56 95 ARG A N 1
ATOM 749 C CA . ARG A 1 95 ? -2.121 2.622 -2.633 1.00 93.56 95 ARG A CA 1
ATOM 750 C C . ARG A 1 95 ? -2.797 3.631 -1.708 1.00 93.56 95 ARG A C 1
ATOM 752 O O . ARG A 1 95 ? -2.192 4.652 -1.400 1.00 93.56 95 ARG A O 1
ATOM 759 N N . ARG A 1 96 ? -4.034 3.367 -1.270 1.00 89.31 96 ARG A N 1
ATOM 760 C CA . ARG A 1 96 ? -4.757 4.251 -0.337 1.00 89.31 96 ARG A CA 1
ATOM 761 C C . ARG A 1 96 ? -4.062 4.329 1.021 1.00 89.31 96 ARG A C 1
ATOM 763 O O . ARG A 1 96 ? -3.908 5.427 1.535 1.00 89.31 96 ARG A O 1
ATOM 770 N N . THR A 1 97 ? -3.618 3.199 1.564 1.00 90.19 97 THR A N 1
ATOM 771 C CA . THR A 1 97 ? -2.900 3.119 2.844 1.00 90.19 97 THR A CA 1
ATOM 772 C C . THR A 1 97 ? -1.544 3.815 2.774 1.00 90.19 97 THR A C 1
ATOM 774 O O . THR A 1 97 ? -1.151 4.488 3.721 1.00 90.19 97 THR A O 1
ATOM 777 N N . LEU A 1 98 ? -0.841 3.698 1.645 1.00 92.50 98 LEU A N 1
ATOM 778 C CA . LEU A 1 98 ? 0.397 4.433 1.399 1.00 92.50 98 LEU A CA 1
ATOM 779 C C . LEU A 1 98 ? 0.136 5.926 1.133 1.00 92.50 98 LEU A C 1
ATOM 781 O O . LEU A 1 98 ? 1.036 6.733 1.325 1.00 92.50 98 LEU A O 1
ATOM 785 N N . GLY A 1 99 ? -1.078 6.323 0.748 1.00 93.44 99 GLY A N 1
ATOM 786 C CA . GLY A 1 99 ? -1.411 7.717 0.446 1.00 93.44 99 GLY A CA 1
ATOM 787 C C . GLY A 1 99 ? -0.830 8.208 -0.882 1.00 93.44 99 GLY A C 1
ATOM 788 O O . GLY A 1 99 ? -0.683 9.409 -1.077 1.00 93.44 99 GLY A O 1
ATOM 789 N N . GLU A 1 100 ? -0.496 7.290 -1.790 1.00 95.81 100 GLU A N 1
ATOM 790 C CA . GLU A 1 100 ? 0.115 7.630 -3.074 1.00 95.81 100 GLU A CA 1
ATOM 791 C C . GLU A 1 100 ? -0.944 7.915 -4.157 1.00 95.81 100 GLU A C 1
ATOM 793 O O . GLU A 1 100 ? -2.024 7.294 -4.180 1.00 95.81 100 GLU A O 1
ATOM 798 N N . PRO A 1 101 ? -0.657 8.841 -5.091 1.00 93.25 101 PRO A N 1
ATOM 799 C CA . PRO A 1 101 ? -1.629 9.274 -6.087 1.00 93.25 101 PRO A CA 1
ATOM 800 C C . PRO A 1 101 ? -1.945 8.162 -7.093 1.00 93.25 101 PRO A C 1
ATOM 802 O O . PRO A 1 101 ? -3.106 7.987 -7.471 1.00 93.25 101 PRO A O 1
ATOM 805 N N . THR A 1 102 ? -0.955 7.347 -7.469 1.00 94.94 102 THR A N 1
ATOM 806 C CA . THR A 1 102 ? -1.126 6.246 -8.425 1.00 94.94 102 THR A CA 1
ATOM 807 C C . THR A 1 102 ? -0.686 4.899 -7.848 1.00 94.94 102 THR A C 1
ATOM 809 O O . THR A 1 102 ? 0.046 4.826 -6.862 1.00 94.94 102 THR A O 1
ATOM 812 N N . LEU A 1 103 ? -1.158 3.797 -8.452 1.00 94.00 103 LEU A N 1
ATOM 813 C CA . LEU A 1 103 ? -0.710 2.442 -8.084 1.00 94.00 103 LEU A CA 1
ATOM 814 C C . LEU A 1 103 ? 0.795 2.275 -8.338 1.00 94.00 103 LEU A C 1
ATOM 816 O O . LEU A 1 103 ? 1.472 1.549 -7.616 1.00 94.00 103 LEU A O 1
ATOM 820 N N . TRP A 1 104 ? 1.308 2.969 -9.353 1.00 94.81 104 TRP A N 1
ATOM 821 C CA . TRP A 1 104 ? 2.717 2.961 -9.706 1.00 94.81 104 TRP A CA 1
ATOM 822 C C . TRP A 1 104 ? 3.572 3.632 -8.628 1.00 94.81 104 TRP A C 1
ATOM 824 O O . TRP A 1 104 ? 4.542 3.034 -8.168 1.00 94.81 104 TRP A O 1
ATOM 834 N N . ASP A 1 105 ? 3.169 4.812 -8.151 1.00 95.56 105 ASP A N 1
ATOM 835 C CA . ASP A 1 105 ? 3.882 5.532 -7.085 1.00 95.56 105 ASP A CA 1
ATOM 836 C C . ASP A 1 105 ? 3.871 4.742 -5.768 1.00 95.56 105 ASP A C 1
ATOM 838 O O . ASP A 1 105 ? 4.899 4.623 -5.098 1.00 95.56 105 ASP A O 1
ATOM 842 N N . ALA A 1 106 ? 2.742 4.091 -5.457 1.00 96.19 106 ALA A N 1
ATOM 843 C CA . ALA A 1 106 ? 2.640 3.132 -4.357 1.00 96.19 106 ALA A CA 1
ATOM 844 C C . ALA A 1 106 ? 3.635 1.973 -4.501 1.00 96.19 106 ALA A C 1
ATOM 846 O O . ALA A 1 106 ? 4.338 1.645 -3.545 1.00 96.19 106 ALA A O 1
ATOM 847 N N . GLY A 1 107 ? 3.735 1.384 -5.696 1.00 95.06 107 GLY A N 1
ATOM 848 C CA . GLY A 1 107 ? 4.693 0.323 -5.997 1.00 95.06 107 GLY A CA 1
ATOM 849 C C . GLY A 1 107 ? 6.145 0.782 -5.847 1.00 95.06 107 GLY A C 1
ATOM 850 O O . GLY A 1 107 ? 6.935 0.099 -5.199 1.00 95.06 107 GLY A O 1
ATOM 851 N N . ILE A 1 108 ? 6.492 1.961 -6.373 1.00 95.69 108 ILE A N 1
ATOM 852 C CA . ILE A 1 108 ? 7.825 2.563 -6.217 1.00 95.69 108 ILE A CA 1
ATOM 853 C C . ILE A 1 108 ? 8.163 2.755 -4.742 1.00 95.69 108 ILE A C 1
ATOM 855 O O . ILE A 1 108 ? 9.247 2.365 -4.302 1.00 95.69 108 ILE A O 1
ATOM 859 N N . ARG A 1 109 ? 7.250 3.345 -3.966 1.00 95.38 109 ARG A N 1
ATOM 860 C CA . ARG A 1 109 ? 7.462 3.568 -2.536 1.00 95.38 109 ARG A CA 1
ATOM 861 C C . ARG A 1 109 ? 7.636 2.255 -1.781 1.00 95.38 109 ARG A C 1
ATOM 863 O O . ARG A 1 109 ? 8.524 2.168 -0.937 1.00 95.38 109 ARG A O 1
ATOM 870 N N . LEU A 1 110 ? 6.840 1.237 -2.106 1.00 95.38 110 LEU A N 1
ATOM 871 C CA . LEU A 1 110 ? 6.932 -0.077 -1.476 1.00 95.38 110 LEU A CA 1
ATOM 872 C C . LEU A 1 110 ? 8.256 -0.780 -1.812 1.00 95.38 110 LEU A C 1
ATOM 874 O O . LEU A 1 110 ? 8.921 -1.279 -0.909 1.00 95.38 110 LEU A O 1
ATOM 878 N N . MET A 1 111 ? 8.680 -0.762 -3.080 1.00 96.00 111 MET A N 1
ATOM 879 C CA . MET A 1 111 ? 9.968 -1.325 -3.504 1.00 96.00 111 MET A CA 1
ATOM 880 C C . MET A 1 111 ? 11.148 -0.620 -2.828 1.00 96.00 111 MET A C 1
ATOM 882 O O . MET A 1 111 ? 12.043 -1.286 -2.313 1.00 96.00 111 MET A O 1
ATOM 886 N N . ARG A 1 112 ? 11.125 0.720 -2.768 1.00 95.88 112 ARG A N 1
ATOM 887 C CA . ARG A 1 112 ? 12.140 1.516 -2.057 1.00 95.88 112 ARG A CA 1
ATOM 888 C C . ARG A 1 112 ? 12.197 1.191 -0.572 1.00 95.88 112 ARG A C 1
ATOM 890 O O . ARG A 1 112 ? 13.288 1.104 -0.027 1.00 95.88 112 ARG A O 1
ATOM 897 N N . ALA A 1 113 ? 11.043 1.041 0.075 1.00 96.38 113 ALA A N 1
ATOM 898 C CA . ALA A 1 113 ? 10.971 0.756 1.502 1.00 96.38 113 ALA A CA 1
ATOM 899 C C . ALA A 1 113 ? 11.420 -0.675 1.841 1.00 96.38 113 ALA A C 1
ATOM 901 O O . ALA A 1 113 ? 12.039 -0.882 2.879 1.00 96.38 113 ALA A O 1
ATOM 902 N N . GLY A 1 114 ? 11.115 -1.655 0.982 1.00 96.69 114 GLY A N 1
ATOM 903 C CA . GLY A 1 114 ? 11.454 -3.061 1.215 1.00 96.69 114 GLY A CA 1
ATOM 904 C C . GLY A 1 114 ? 12.907 -3.421 0.893 1.00 96.69 114 GLY A C 1
ATOM 905 O O . GLY A 1 114 ? 13.484 -4.266 1.571 1.00 96.69 114 GLY A O 1
ATOM 906 N N . ASN A 1 115 ? 13.497 -2.808 -0.137 1.00 97.31 115 ASN A N 1
ATOM 907 C CA . ASN A 1 115 ? 14.893 -3.026 -0.516 1.00 97.31 115 ASN A CA 1
ATOM 908 C C . ASN A 1 115 ? 15.447 -1.809 -1.289 1.00 97.31 115 ASN A C 1
ATOM 910 O O . ASN A 1 115 ? 15.344 -1.761 -2.523 1.00 97.31 115 ASN A O 1
ATOM 914 N N . PRO A 1 116 ? 16.039 -0.825 -0.589 1.00 96.19 116 PRO A N 1
ATOM 915 C CA . PRO A 1 116 ? 16.605 0.367 -1.214 1.00 96.19 116 PRO A CA 1
ATOM 916 C C . PRO A 1 116 ? 17.696 0.053 -2.247 1.00 96.19 116 PRO A C 1
ATOM 918 O O . PRO A 1 116 ? 17.714 0.645 -3.329 1.00 96.19 116 PRO A O 1
ATOM 921 N N . GLU A 1 117 ? 18.590 -0.893 -1.948 1.00 96.56 117 GLU A N 1
ATOM 922 C CA . GLU A 1 117 ? 19.678 -1.299 -2.839 1.00 96.56 117 GLU A CA 1
ATOM 923 C C . GLU A 1 117 ? 19.138 -1.963 -4.108 1.00 96.56 117 GLU A C 1
ATOM 925 O O . GLU A 1 117 ? 19.554 -1.617 -5.216 1.00 96.56 117 GLU A O 1
ATOM 930 N N . GLY A 1 118 ? 18.172 -2.871 -3.960 1.00 96.31 118 GLY A N 1
ATOM 931 C CA . GLY A 1 118 ? 17.497 -3.534 -5.074 1.00 96.31 118 GLY A CA 1
ATOM 932 C C . GLY A 1 118 ? 16.746 -2.544 -5.961 1.00 96.31 118 GLY A C 1
ATOM 933 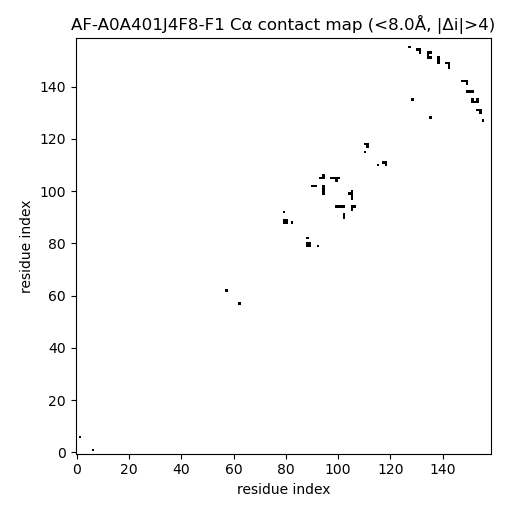O O . GLY A 1 118 ? 16.845 -2.613 -7.186 1.00 96.31 118 GLY A O 1
ATOM 934 N N . TRP A 1 119 ? 16.065 -1.563 -5.360 1.00 96.62 119 TRP A N 1
ATOM 935 C CA . TRP A 1 119 ? 15.443 -0.476 -6.113 1.00 96.62 119 TRP A CA 1
ATOM 936 C C . TRP A 1 119 ? 16.473 0.333 -6.911 1.00 96.62 119 TRP A C 1
ATOM 938 O O . TRP A 1 119 ? 16.233 0.648 -8.078 1.00 96.62 119 TRP A O 1
ATOM 948 N N . ARG A 1 120 ? 17.640 0.635 -6.326 1.00 95.62 120 ARG A N 1
ATOM 949 C CA . ARG A 1 120 ? 18.706 1.364 -7.028 1.00 95.62 120 ARG A CA 1
ATOM 950 C C . ARG A 1 120 ? 19.216 0.598 -8.247 1.00 95.62 120 ARG A C 1
ATOM 952 O O . ARG A 1 120 ? 19.385 1.210 -9.292 1.00 95.62 120 ARG A O 1
ATOM 959 N N . VAL A 1 121 ? 19.376 -0.724 -8.153 1.00 95.94 121 VAL A N 1
ATOM 960 C CA . VAL A 1 121 ? 19.765 -1.566 -9.302 1.00 95.94 121 VAL A CA 1
ATOM 961 C C . VAL A 1 121 ? 18.741 -1.476 -10.438 1.00 95.94 121 VAL A C 1
ATOM 963 O O . VAL A 1 121 ? 19.127 -1.364 -11.600 1.00 95.94 121 VAL A O 1
ATOM 966 N N . ILE A 1 122 ? 17.443 -1.483 -10.120 1.00 96.12 122 ILE A N 1
ATOM 967 C CA . ILE A 1 122 ? 16.373 -1.345 -11.121 1.00 96.12 122 ILE A CA 1
ATOM 968 C C . ILE A 1 122 ? 16.437 0.026 -11.800 1.00 96.12 122 ILE A C 1
ATOM 970 O O . ILE A 1 122 ? 16.358 0.104 -13.026 1.00 96.12 122 ILE A O 1
ATOM 974 N N . VAL A 1 123 ? 16.594 1.101 -11.020 1.00 95.31 123 VAL A N 1
ATOM 975 C CA . VAL A 1 123 ? 16.712 2.464 -11.561 1.00 95.31 123 VAL A CA 1
ATOM 976 C C . VAL A 1 123 ? 17.961 2.602 -12.425 1.00 95.31 123 VAL A C 1
ATOM 978 O O . VAL A 1 123 ? 17.856 3.081 -13.548 1.00 95.31 123 VAL A O 1
ATOM 981 N N . ASP A 1 124 ? 19.110 2.117 -11.957 1.00 94.38 124 ASP A N 1
ATOM 982 C CA . ASP A 1 124 ? 20.372 2.171 -12.698 1.00 94.38 124 ASP A CA 1
ATOM 983 C C . ASP A 1 124 ? 20.270 1.412 -14.035 1.00 94.38 124 ASP A C 1
ATOM 985 O O . ASP A 1 124 ? 20.737 1.896 -15.068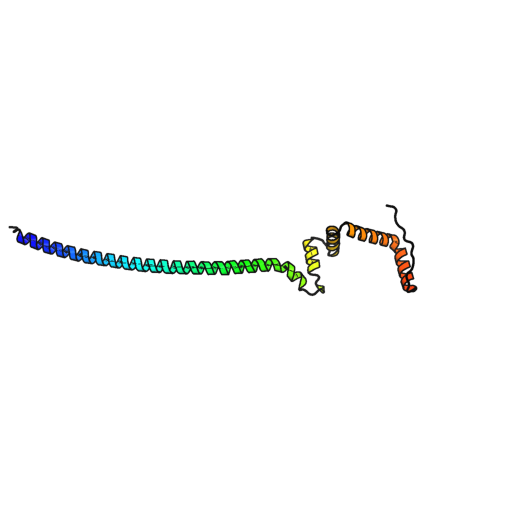 1.00 94.38 124 ASP A O 1
ATOM 989 N N . ALA A 1 125 ? 19.614 0.246 -14.051 1.00 93.88 125 ALA A N 1
ATOM 990 C CA . ALA A 1 125 ? 19.366 -0.512 -15.277 1.00 93.88 125 ALA A CA 1
ATOM 991 C C . ALA A 1 125 ? 18.393 0.210 -16.226 1.00 93.88 125 ALA A C 1
ATOM 993 O O . ALA A 1 125 ? 18.618 0.239 -17.438 1.00 93.88 125 ALA A O 1
ATOM 994 N N . ALA A 1 126 ? 17.328 0.814 -15.690 1.00 94.69 126 ALA A N 1
ATOM 995 C CA . ALA A 1 126 ? 16.383 1.602 -16.475 1.00 94.69 126 ALA A CA 1
ATOM 996 C C . ALA A 1 126 ? 17.051 2.847 -17.079 1.00 94.69 126 ALA A C 1
ATOM 998 O O . ALA A 1 126 ? 16.821 3.160 -18.246 1.00 94.69 126 ALA A O 1
ATOM 999 N N . ASP A 1 127 ? 17.912 3.530 -16.326 1.00 94.25 127 ASP A N 1
ATOM 1000 C CA . ASP A 1 127 ? 18.692 4.675 -16.797 1.00 94.25 127 ASP A CA 1
ATOM 1001 C C . ASP A 1 127 ? 19.649 4.270 -17.915 1.00 94.25 127 ASP A C 1
ATOM 1003 O O . ASP A 1 127 ? 19.632 4.880 -18.984 1.00 94.25 127 ASP A O 1
ATOM 1007 N N . LEU A 1 128 ? 20.391 3.176 -17.732 1.00 94.19 128 LEU A N 1
ATOM 1008 C CA . LEU A 1 128 ? 21.283 2.636 -18.755 1.00 94.19 128 LEU A CA 1
ATOM 1009 C C . LEU A 1 128 ? 20.531 2.279 -20.048 1.00 94.19 128 LEU A C 1
ATOM 1011 O O . LEU A 1 128 ? 21.000 2.595 -21.144 1.00 94.19 128 LEU A O 1
ATOM 1015 N N . ALA A 1 129 ? 19.356 1.653 -19.938 1.00 93.88 129 ALA A N 1
ATOM 1016 C CA . ALA A 1 129 ? 18.519 1.320 -21.089 1.00 93.88 129 ALA A CA 1
ATOM 1017 C C . ALA A 1 129 ? 17.955 2.572 -21.779 1.00 93.88 129 ALA A C 1
ATOM 1019 O O . ALA A 1 129 ? 17.919 2.626 -23.007 1.00 93.88 129 ALA A O 1
ATOM 1020 N N . ARG A 1 130 ? 17.555 3.597 -21.013 1.00 94.50 130 ARG A N 1
ATOM 1021 C CA . ARG A 1 130 ? 17.085 4.880 -21.563 1.00 94.50 130 ARG A CA 1
ATOM 1022 C C . ARG A 1 130 ? 18.189 5.621 -22.306 1.00 94.50 130 ARG A C 1
ATOM 1024 O O . ARG A 1 130 ? 17.942 6.136 -23.391 1.00 94.50 130 ARG A O 1
ATOM 1031 N N . GLU A 1 131 ? 19.397 5.645 -21.755 1.00 94.25 131 GLU A N 1
ATOM 1032 C CA . GLU A 1 131 ? 20.570 6.263 -22.382 1.00 94.25 131 GLU A CA 1
ATOM 1033 C C . GLU A 1 131 ? 20.976 5.574 -23.684 1.00 94.25 131 GLU A C 1
ATOM 1035 O O . GLU A 1 131 ? 21.448 6.225 -24.611 1.00 94.25 131 GLU A O 1
ATOM 1040 N N . ASN A 1 132 ? 20.760 4.262 -23.767 1.00 95.56 132 ASN A N 1
ATOM 1041 C CA . ASN A 1 132 ? 21.111 3.448 -24.925 1.00 95.56 132 ASN A CA 1
ATOM 1042 C C . ASN A 1 132 ? 19.897 3.066 -25.781 1.00 95.56 132 ASN A C 1
ATOM 1044 O O . ASN A 1 132 ? 19.983 2.113 -26.556 1.00 95.56 132 ASN A O 1
ATOM 1048 N N . ARG A 1 133 ? 18.769 3.780 -25.650 1.00 95.50 133 ARG A N 1
ATOM 1049 C CA . ARG A 1 133 ? 17.467 3.388 -26.216 1.00 95.50 133 ARG A CA 1
ATOM 1050 C C . ARG A 1 133 ? 17.541 3.012 -27.695 1.00 95.50 133 ARG A C 1
ATOM 1052 O O . ARG A 1 133 ? 17.029 1.964 -28.078 1.00 95.50 133 ARG A O 1
ATOM 1059 N N . ASP A 1 134 ? 18.180 3.842 -28.514 1.00 95.38 134 ASP A N 1
ATOM 1060 C CA . ASP A 1 134 ? 18.226 3.638 -29.967 1.00 95.38 134 ASP A CA 1
ATOM 1061 C C . ASP A 1 134 ? 19.108 2.443 -30.350 1.00 95.38 134 ASP A C 1
ATOM 1063 O O . ASP A 1 134 ? 18.747 1.635 -31.214 1.00 95.38 134 ASP A O 1
ATOM 1067 N N . THR A 1 135 ? 20.236 2.284 -29.656 1.00 95.19 135 THR A N 1
ATOM 1068 C CA . THR A 1 135 ? 21.136 1.140 -29.820 1.00 95.19 135 THR A CA 1
ATOM 1069 C C . THR A 1 135 ? 20.437 -0.155 -29.418 1.00 95.19 135 THR A C 1
ATOM 1071 O O . THR A 1 135 ? 20.426 -1.109 -30.194 1.00 95.19 135 THR A O 1
ATOM 1074 N N . VAL A 1 136 ? 19.793 -0.181 -28.247 1.00 95.00 136 VAL A N 1
ATOM 1075 C CA . VAL A 1 136 ? 19.047 -1.346 -27.748 1.00 95.00 136 VAL A CA 1
ATOM 1076 C C . VAL A 1 136 ? 17.912 -1.706 -28.706 1.00 95.00 136 VAL A C 1
ATOM 1078 O O . VAL A 1 136 ? 17.833 -2.854 -29.133 1.00 95.00 136 VAL A O 1
ATOM 1081 N N . ALA A 1 137 ? 17.108 -0.736 -29.148 1.00 95.75 137 ALA A N 1
ATOM 1082 C CA . ALA A 1 137 ? 16.012 -0.986 -30.084 1.00 95.75 137 ALA A CA 1
ATOM 1083 C C . ALA A 1 137 ? 16.499 -1.540 -31.438 1.00 95.75 137 ALA A C 1
ATOM 1085 O O . ALA A 1 137 ? 15.866 -2.418 -32.031 1.00 95.75 137 ALA A O 1
ATOM 1086 N N . THR A 1 138 ? 17.635 -1.053 -31.945 1.00 95.94 138 THR A N 1
ATOM 1087 C CA . THR A 1 138 ? 18.244 -1.570 -33.184 1.00 95.94 138 THR A CA 1
ATOM 1088 C C . THR A 1 138 ? 18.722 -3.009 -33.001 1.00 95.94 138 THR A C 1
ATOM 1090 O O . THR A 1 138 ? 18.499 -3.866 -33.858 1.00 95.94 138 THR A O 1
ATOM 1093 N N . CYS A 1 139 ? 19.330 -3.289 -31.854 1.00 95.75 139 CYS A N 1
ATOM 1094 C CA . CYS A 1 139 ? 19.801 -4.611 -31.482 1.00 95.75 139 CYS A CA 1
ATOM 1095 C C . CYS A 1 139 ? 18.674 -5.623 -31.293 1.00 95.75 139 CYS A C 1
ATOM 1097 O O . CYS A 1 139 ? 18.777 -6.740 -31.791 1.00 95.75 139 CYS A O 1
ATOM 1099 N N . GLU A 1 140 ? 17.576 -5.235 -30.650 1.00 95.75 140 GLU A N 1
ATOM 1100 C CA . GLU A 1 140 ? 16.383 -6.072 -30.505 1.00 95.75 140 GLU A CA 1
ATOM 1101 C C . GLU A 1 140 ? 15.791 -6.434 -31.871 1.00 95.75 140 GLU A C 1
ATOM 1103 O O . GLU A 1 140 ? 15.509 -7.604 -32.136 1.00 95.75 140 GLU A O 1
ATOM 1108 N N . LYS A 1 141 ? 15.695 -5.464 -32.792 1.00 96.38 141 LYS A N 1
ATOM 1109 C CA . LYS A 1 141 ? 15.260 -5.719 -34.176 1.00 96.38 141 LYS A CA 1
ATOM 1110 C C . LYS A 1 141 ? 16.207 -6.666 -34.912 1.00 96.38 141 LYS A C 1
ATOM 1112 O O . LYS A 1 141 ? 15.749 -7.569 -35.611 1.00 96.38 141 LYS A O 1
ATOM 1117 N N . ALA A 1 142 ? 17.519 -6.482 -34.762 1.00 95.25 142 ALA A N 1
ATOM 1118 C CA . ALA A 1 142 ? 18.515 -7.358 -35.373 1.00 95.25 142 ALA A CA 1
ATOM 1119 C C . ALA A 1 142 ? 18.446 -8.787 -34.806 1.00 95.25 142 ALA A C 1
ATOM 1121 O O . ALA A 1 142 ? 18.515 -9.747 -35.574 1.00 95.25 142 ALA A O 1
ATOM 1122 N N . ALA A 1 143 ? 18.249 -8.933 -33.492 1.00 96.75 143 ALA A N 1
ATOM 1123 C CA . ALA A 1 143 ? 18.062 -10.220 -32.828 1.00 96.75 143 ALA A CA 1
ATOM 1124 C C . ALA A 1 143 ? 16.800 -10.933 -33.321 1.00 96.75 143 ALA A C 1
ATOM 1126 O O . ALA A 1 143 ? 16.866 -12.104 -33.693 1.00 96.75 143 ALA A O 1
ATOM 1127 N N . ALA A 1 144 ? 15.677 -10.211 -33.395 1.00 96.50 144 ALA A N 1
ATOM 1128 C CA . ALA A 1 144 ? 14.414 -10.736 -33.902 1.00 96.50 144 ALA A CA 1
ATOM 1129 C C . ALA A 1 144 ? 14.535 -11.185 -35.366 1.00 96.50 144 ALA A C 1
ATOM 1131 O O . ALA A 1 144 ? 14.109 -12.285 -35.708 1.00 96.50 144 ALA A O 1
ATOM 1132 N N . LYS A 1 145 ? 15.186 -10.382 -36.222 1.00 95.81 145 LYS A N 1
ATOM 1133 C CA . LYS A 1 145 ? 15.410 -10.720 -37.638 1.00 95.81 145 LYS A CA 1
ATOM 1134 C C . LYS A 1 145 ? 16.324 -11.933 -37.815 1.00 95.81 145 LYS A C 1
ATOM 1136 O O . LYS A 1 145 ? 16.114 -12.733 -38.720 1.00 95.81 145 LYS A O 1
ATOM 1141 N N . ALA A 1 146 ? 17.361 -12.047 -36.990 1.00 94.00 146 ALA A N 1
ATOM 1142 C CA . ALA A 1 146 ? 18.341 -13.120 -37.094 1.00 94.00 146 ALA A CA 1
ATOM 1143 C C . ALA A 1 146 ? 17.920 -14.406 -36.357 1.00 94.00 146 ALA A C 1
ATOM 1145 O O . ALA A 1 146 ? 18.594 -15.424 -36.511 1.00 94.00 146 ALA A O 1
ATOM 1146 N N . GLY A 1 147 ? 16.867 -14.355 -35.530 1.00 95.69 147 GLY A N 1
ATOM 1147 C CA . GLY A 1 147 ? 16.405 -15.474 -34.701 1.00 95.69 147 GLY A CA 1
ATOM 1148 C C . GLY A 1 147 ? 17.446 -15.969 -33.690 1.00 95.69 147 GLY A C 1
ATOM 1149 O O . GLY A 1 147 ? 17.359 -17.095 -33.208 1.00 95.69 147 GLY A O 1
ATOM 1150 N N . LYS A 1 148 ? 18.472 -15.162 -33.397 1.00 93.56 148 LYS A N 1
ATOM 1151 C CA . LYS A 1 148 ? 19.616 -15.541 -32.561 1.00 93.56 148 LYS A CA 1
ATOM 1152 C C . LYS A 1 148 ? 20.088 -14.373 -31.708 1.00 93.56 148 LYS A C 1
ATOM 1154 O O . LYS A 1 148 ? 19.806 -13.213 -32.002 1.00 93.56 148 LYS A O 1
ATOM 1159 N N . ARG A 1 149 ? 20.851 -14.686 -30.658 1.00 93.12 149 ARG A N 1
ATOM 1160 C CA . ARG A 1 149 ? 21.486 -13.677 -29.799 1.00 93.12 149 ARG A CA 1
ATOM 1161 C C . ARG A 1 149 ? 22.448 -12.817 -30.623 1.00 93.12 149 ARG A C 1
ATOM 1163 O O . ARG A 1 149 ? 23.237 -13.348 -31.406 1.00 93.12 149 ARG A O 1
ATOM 1170 N N . VAL A 1 150 ? 22.402 -11.505 -30.412 1.00 95.75 150 VAL A N 1
ATOM 1171 C CA . VAL A 1 150 ? 23.306 -10.523 -31.029 1.00 95.75 150 VAL A CA 1
ATOM 1172 C C . VAL A 1 150 ? 24.128 -9.830 -29.949 1.00 95.75 150 VAL A C 1
ATOM 1174 O O . VAL A 1 150 ? 23.680 -9.696 -28.811 1.00 95.75 150 VAL A O 1
ATOM 1177 N N . ARG A 1 151 ? 25.346 -9.410 -30.294 1.00 94.44 151 ARG A N 1
ATOM 1178 C CA . ARG A 1 151 ? 26.204 -8.617 -29.409 1.00 94.44 151 ARG A CA 1
ATOM 1179 C C . ARG A 1 151 ? 26.047 -7.147 -29.761 1.00 94.44 151 ARG A C 1
ATOM 1181 O O . ARG A 1 151 ? 26.139 -6.799 -30.934 1.00 94.44 151 ARG A O 1
ATOM 1188 N N . CYS A 1 152 ? 25.869 -6.315 -28.742 1.00 94.06 152 CYS A N 1
ATOM 1189 C CA . CYS A 1 152 ? 25.737 -4.876 -28.899 1.00 94.06 152 CYS A CA 1
ATOM 1190 C C . CYS A 1 152 ? 26.626 -4.131 -27.921 1.00 94.06 152 CYS A C 1
ATOM 1192 O O . CYS A 1 152 ? 26.815 -4.566 -26.785 1.00 94.06 152 CYS A O 1
ATOM 1194 N N . THR A 1 153 ? 27.172 -3.018 -28.391 1.00 94.25 153 THR A N 1
ATOM 1195 C CA . THR A 1 153 ? 28.004 -2.128 -27.590 1.00 94.25 153 THR A CA 1
ATOM 1196 C C . THR A 1 153 ? 27.108 -1.055 -27.003 1.00 94.25 153 THR A C 1
ATOM 1198 O O . THR A 1 153 ? 26.454 -0.331 -27.746 1.00 94.25 153 THR A O 1
ATOM 1201 N N . ILE A 1 154 ? 27.071 -0.971 -25.679 1.00 93.94 154 ILE A N 1
ATOM 1202 C CA . ILE A 1 154 ? 26.357 0.079 -24.955 1.00 93.94 154 ILE A CA 1
ATOM 1203 C C . ILE A 1 154 ? 27.350 1.118 -24.441 1.00 93.94 154 ILE A C 1
ATOM 1205 O O . ILE A 1 154 ? 28.487 0.796 -24.096 1.00 93.94 154 ILE A O 1
ATOM 1209 N N . SER A 1 155 ? 26.901 2.361 -24.381 1.00 90.69 155 SER A N 1
ATOM 1210 C CA . SER A 1 155 ? 27.621 3.481 -23.797 1.00 90.69 155 SER A CA 1
ATOM 1211 C C . SER A 1 155 ? 27.275 3.590 -22.318 1.00 90.69 155 SER A C 1
ATOM 1213 O O . SER A 1 155 ? 26.103 3.588 -21.943 1.00 90.69 155 SER A O 1
ATOM 1215 N N . ILE A 1 156 ? 28.297 3.705 -21.474 1.00 91.12 156 ILE A N 1
ATOM 1216 C CA . ILE A 1 156 ? 28.140 3.916 -20.033 1.00 91.12 156 ILE A CA 1
ATOM 1217 C C . ILE A 1 156 ? 28.643 5.321 -19.722 1.00 91.12 156 ILE A C 1
ATOM 1219 O O . ILE A 1 156 ? 29.799 5.643 -20.008 1.00 91.12 156 ILE A O 1
ATOM 1223 N N . ARG A 1 157 ? 27.785 6.170 -19.146 1.00 83.69 157 ARG A N 1
ATOM 1224 C CA . ARG A 1 157 ? 28.212 7.492 -18.679 1.00 83.69 157 ARG A CA 1
ATOM 1225 C C . ARG A 1 157 ? 29.177 7.358 -17.503 1.00 83.69 157 ARG A C 1
ATOM 1227 O O . ARG A 1 157 ? 28.966 6.568 -16.585 1.00 83.69 157 ARG A O 1
ATOM 1234 N N . LYS A 1 158 ? 30.237 8.166 -17.529 1.00 78.69 158 LYS A N 1
ATOM 1235 C CA . LYS A 1 158 ? 31.157 8.323 -16.400 1.00 78.69 158 LYS A CA 1
ATOM 1236 C C . LYS A 1 158 ? 30.398 9.021 -15.261 1.00 78.69 158 LYS A C 1
ATOM 1238 O O . LYS A 1 158 ? 29.839 10.090 -15.500 1.00 78.69 158 LYS A O 1
ATOM 1243 N N . ARG A 1 159 ? 30.332 8.389 -14.086 1.00 64.06 159 ARG A N 1
ATOM 1244 C CA . ARG A 1 159 ? 29.783 8.986 -12.857 1.00 64.06 159 ARG A CA 1
ATOM 1245 C C . ARG A 1 159 ? 30.836 9.823 -12.146 1.00 64.06 159 ARG A C 1
ATOM 1247 O O . ARG A 1 159 ? 32.026 9.442 -12.231 1.00 64.06 159 ARG A O 1
#